Protein AF-A0A7V1PUG1-F1 (afdb_monomer_lite)

Foldseek 3Di:
DDPDPVSVLVVLQAAADQEDEEACDDVLHGDALVSLQSNQHHNVRHGHAYAHEDELQKDACSDPVHDPPDDDCVVPQFPAADPVDPRITGGPSPDVVSVQQDDDDCNHPQNVCVVSPHPYYDYPPPVSVVVVDD

Organism: Caldithrix abyssi (NCBI:txid187145)

pLDDT: mean 97.02, std 3.85, range [62.47, 98.75]

InterPro domains:
  IPR004352 Glycoside-hydrolase family GH114, TIM-barrel domain [PF03537] (12-130)
  IPR013785 Aldolase-type TIM barrel [G3DSA:3.20.20.70] (2-134)
  IPR016062 Hypothetical protein TM1410-related [PR01545] (14-27)
  IPR016062 Hypothetical protein TM1410-related [PR01545] (47-66)
  IPR016062 Hypothetical protein TM1410-related [PR01545] (70-87)
  IPR016062 Hypothetical protein TM1410-related [PR01545] (89-107)
  IPR017853 Glycoside hydrolase superfamily [SSF51445] (11-130)

Radius of gyration: 16.44 Å; chains: 1; bounding box: 40×33×49 Å

Structure (mmCIF, N/CA/C/O backbone):
data_AF-A0A7V1PUG1-F1
#
_entry.id   AF-A0A7V1PUG1-F1
#
loop_
_atom_site.group_PDB
_atom_site.id
_atom_site.type_symbol
_atom_site.label_atom_id
_atom_site.label_alt_id
_atom_site.label_comp_id
_atom_site.label_asym_id
_atom_site.label_entity_id
_atom_site.la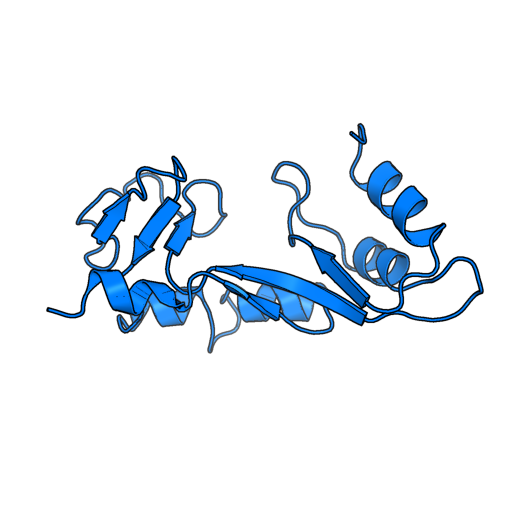bel_seq_id
_atom_site.pdbx_PDB_ins_code
_atom_site.Cartn_x
_atom_site.Cartn_y
_atom_site.Cartn_z
_atom_site.occupancy
_atom_site.B_iso_or_equiv
_atom_site.auth_seq_id
_atom_site.auth_comp_id
_atom_site.auth_asym_id
_atom_site.auth_atom_id
_atom_site.pdbx_PDB_model_num
ATOM 1 N N . GLU A 1 1 ? -3.757 17.867 9.157 1.00 81.19 1 GLU A N 1
ATOM 2 C CA . GLU A 1 1 ? -2.892 16.676 9.050 1.00 81.19 1 GLU A CA 1
ATOM 3 C C . GLU A 1 1 ? -2.533 16.230 10.461 1.00 81.19 1 GLU A C 1
ATOM 5 O O . GLU A 1 1 ? -2.401 17.103 11.311 1.00 81.19 1 GLU A O 1
ATOM 10 N N . TYR A 1 2 ? -2.455 14.927 10.732 1.00 93.38 2 TYR A N 1
ATOM 11 C CA . TYR A 1 2 ? -2.074 14.423 12.059 1.00 93.38 2 TYR A CA 1
ATOM 12 C C . TYR A 1 2 ? -0.546 14.446 12.219 1.00 93.38 2 TYR A C 1
ATOM 14 O O . TYR A 1 2 ? 0.192 14.381 11.229 1.00 93.38 2 TYR A O 1
ATOM 22 N N . SER A 1 3 ? -0.056 14.592 13.447 1.00 92.62 3 SER A N 1
ATOM 23 C CA . SER A 1 3 ? 1.382 14.608 13.721 1.00 92.62 3 SER A CA 1
ATOM 24 C C . SER A 1 3 ? 1.926 13.197 13.909 1.00 92.62 3 SER A C 1
ATOM 26 O O . SER A 1 3 ? 3.070 12.938 13.542 1.00 92.62 3 SER A O 1
ATOM 28 N N . THR A 1 4 ? 1.105 12.275 14.420 1.00 94.50 4 THR A N 1
ATOM 29 C CA . THR A 1 4 ? 1.493 10.876 14.624 1.00 94.50 4 THR A CA 1
ATOM 30 C C . THR A 1 4 ? 0.503 9.894 14.006 1.00 94.50 4 THR A C 1
ATOM 32 O O . THR A 1 4 ? -0.675 10.188 13.792 1.00 94.50 4 THR A O 1
ATOM 35 N N . LYS A 1 5 ? 0.989 8.671 13.781 1.00 94.94 5 LYS A N 1
ATOM 36 C CA . LYS A 1 5 ? 0.175 7.529 13.361 1.00 94.94 5 L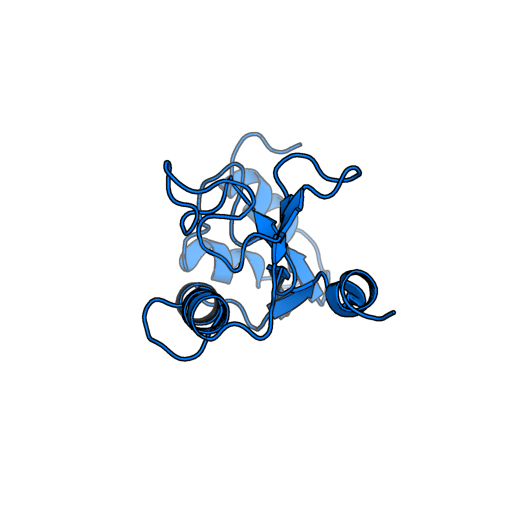YS A CA 1
ATOM 37 C C . LYS A 1 5 ? -0.962 7.237 14.347 1.00 94.94 5 LYS A C 1
ATOM 39 O O . LYS A 1 5 ? -2.074 6.958 13.915 1.00 94.94 5 LYS A O 1
ATOM 44 N N . GLN A 1 6 ? -0.709 7.343 15.657 1.00 97.31 6 GLN A N 1
ATOM 45 C CA . GLN A 1 6 ? -1.740 7.087 16.669 1.00 97.31 6 GLN A CA 1
ATOM 46 C C . GLN A 1 6 ? -2.809 8.184 16.697 1.00 97.31 6 GLN A C 1
ATOM 48 O O . GLN A 1 6 ? -3.986 7.865 16.783 1.00 97.31 6 GLN A O 1
ATOM 53 N N . GLU A 1 7 ? -2.441 9.456 16.531 1.00 97.56 7 GLU A N 1
ATOM 54 C CA . GLU A 1 7 ? -3.430 10.540 16.422 1.00 97.56 7 GLU A CA 1
ATOM 55 C C . GLU A 1 7 ? -4.381 10.335 15.236 1.00 97.56 7 GLU A C 1
ATOM 57 O O . GLU A 1 7 ? -5.581 10.586 15.351 1.00 97.56 7 GLU A O 1
ATOM 62 N N . PHE A 1 8 ? -3.861 9.847 14.103 1.00 97.56 8 PHE A N 1
ATOM 63 C CA . PHE A 1 8 ? -4.693 9.454 12.967 1.00 97.56 8 PHE A CA 1
ATOM 64 C C . PHE A 1 8 ? -5.645 8.303 13.338 1.00 97.56 8 PHE A C 1
ATOM 66 O O . PHE A 1 8 ? -6.843 8.398 13.068 1.00 97.56 8 PHE A O 1
ATOM 73 N N . VAL A 1 9 ? -5.140 7.246 13.990 1.00 98.19 9 VAL A N 1
ATOM 74 C CA . VAL A 1 9 ? -5.948 6.094 14.443 1.00 98.19 9 VAL A CA 1
ATOM 75 C C . VAL A 1 9 ? -7.072 6.539 15.375 1.00 98.19 9 VAL A C 1
ATOM 77 O O . VAL A 1 9 ? -8.234 6.205 15.133 1.00 98.19 9 VAL A O 1
ATOM 80 N N . ASP A 1 10 ? -6.753 7.336 16.393 1.00 98.25 10 ASP A N 1
ATOM 81 C CA . ASP A 1 10 ? -7.712 7.815 17.389 1.00 98.25 10 ASP A CA 1
ATOM 82 C C . ASP A 1 10 ? -8.814 8.659 16.735 1.00 98.25 10 ASP A C 1
ATOM 84 O O . ASP A 1 10 ? -10.006 8.477 17.008 1.00 98.25 10 ASP A O 1
ATOM 88 N N . ALA A 1 11 ? -8.432 9.547 15.813 1.00 98.06 11 ALA A N 1
ATOM 89 C CA . ALA A 1 11 ? -9.381 10.388 15.101 1.00 98.06 11 ALA A CA 1
ATOM 90 C C . ALA A 1 11 ? -10.298 9.581 14.173 1.00 98.06 11 ALA A C 1
ATOM 92 O O . ALA A 1 11 ? -11.500 9.844 14.118 1.00 98.06 11 ALA A O 1
ATOM 93 N N . VAL A 1 12 ? -9.768 8.574 13.474 1.00 97.81 12 VAL A N 1
ATOM 94 C CA . VAL A 1 12 ? -10.571 7.685 12.625 1.00 97.81 12 VAL A CA 1
ATOM 95 C C . VAL A 1 12 ? -11.521 6.834 13.467 1.00 97.81 12 VAL A C 1
ATOM 97 O O . VAL A 1 12 ? -12.708 6.731 13.137 1.00 97.81 12 VAL A O 1
ATOM 100 N N . LYS A 1 13 ? -11.048 6.275 14.584 1.00 97.69 13 LYS A N 1
ATOM 101 C CA . LYS A 1 13 ? -11.855 5.485 15.523 1.00 97.69 13 LYS A CA 1
ATOM 102 C C . LYS A 1 13 ? -13.035 6.281 16.088 1.00 97.69 13 LYS A C 1
ATOM 104 O O . LYS A 1 13 ? -14.112 5.719 16.284 1.00 97.69 13 LYS A O 1
ATOM 109 N N . ALA A 1 14 ? -12.876 7.595 16.257 1.00 98.25 14 ALA A N 1
ATOM 110 C CA . ALA A 1 14 ? -13.935 8.517 16.678 1.00 98.25 14 ALA A CA 1
ATOM 111 C C . ALA A 1 14 ? -15.028 8.777 15.612 1.00 98.25 14 ALA A C 1
ATOM 113 O O . ALA A 1 14 ? -15.988 9.503 15.872 1.00 98.25 14 ALA A O 1
ATOM 114 N N . THR A 1 15 ? -14.937 8.170 14.425 1.00 98.50 15 THR A N 1
ATOM 115 C CA . THR A 1 15 ? -15.957 8.263 13.364 1.00 98.50 15 THR A CA 1
ATOM 116 C C . THR A 1 15 ? -16.845 7.016 13.297 1.00 98.50 15 THR A C 1
ATOM 118 O O . THR A 1 15 ? -16.553 5.991 13.912 1.00 98.50 15 THR A O 1
ATOM 121 N N . ASN A 1 16 ? -17.917 7.073 12.497 1.00 98.50 16 ASN A N 1
ATOM 122 C CA . ASN A 1 16 ? -18.841 5.954 12.271 1.00 98.50 16 ASN A CA 1
ATOM 123 C C . ASN A 1 16 ? -18.910 5.490 10.802 1.00 98.50 16 ASN A C 1
ATOM 125 O O . ASN A 1 16 ? -19.902 4.869 10.425 1.00 98.50 16 ASN A O 1
ATOM 129 N N . TYR A 1 17 ? -17.884 5.755 9.984 1.00 98.06 17 TYR A N 1
ATOM 130 C CA . TYR A 1 17 ? -17.814 5.220 8.617 1.00 98.06 17 TYR A CA 1
ATOM 131 C C . TYR A 1 17 ? -17.865 3.688 8.625 1.00 98.06 17 TYR A C 1
ATOM 133 O O . TYR A 1 17 ? -17.175 3.052 9.421 1.00 98.06 17 TYR A O 1
ATOM 141 N N . ASP A 1 18 ? -18.665 3.103 7.737 1.00 97.56 18 ASP A N 1
ATOM 142 C CA . ASP A 1 18 ? -18.821 1.646 7.620 1.00 97.56 18 ASP A CA 1
ATOM 143 C C . ASP A 1 18 ? -17.663 0.976 6.872 1.00 97.56 18 ASP A C 1
ATOM 145 O O . ASP A 1 18 ? -17.425 -0.225 7.016 1.00 97.56 18 ASP A O 1
ATOM 149 N N . PHE A 1 19 ? -16.924 1.766 6.098 1.00 96.81 19 PHE A N 1
ATOM 150 C CA . PHE A 1 19 ? -15.863 1.313 5.218 1.00 96.81 19 PHE A CA 1
ATOM 151 C C . PHE A 1 19 ? -14.790 2.395 5.096 1.00 96.81 19 PHE A C 1
ATOM 153 O O . PHE A 1 19 ? -15.119 3.577 4.970 1.00 96.81 19 PHE A O 1
ATOM 160 N N . ILE A 1 20 ? -13.520 1.998 5.145 1.00 98.31 20 ILE A N 1
ATOM 161 C CA . ILE A 1 20 ? -12.371 2.888 4.960 1.00 98.31 20 ILE A CA 1
ATOM 162 C C . ILE A 1 20 ? -11.402 2.244 3.973 1.00 98.31 20 ILE A C 1
ATOM 164 O O . ILE A 1 20 ? -11.020 1.088 4.149 1.00 98.31 20 ILE A O 1
ATOM 168 N N . ILE A 1 21 ? -10.982 3.025 2.976 1.00 98.50 21 ILE A N 1
ATOM 169 C CA . ILE A 1 21 ? -9.804 2.733 2.156 1.00 98.50 21 ILE A CA 1
ATOM 170 C C . ILE A 1 21 ? -8.677 3.620 2.656 1.00 98.50 21 ILE A C 1
ATOM 172 O O . ILE A 1 21 ? -8.859 4.831 2.796 1.00 98.50 21 ILE A O 1
ATOM 176 N N . MET A 1 22 ? -7.528 3.025 2.938 1.00 97.94 22 MET A N 1
ATOM 177 C CA . MET A 1 22 ? -6.339 3.760 3.349 1.00 97.94 22 MET A CA 1
ATOM 178 C C . MET A 1 22 ? -5.074 3.002 2.975 1.00 97.94 22 MET A C 1
ATOM 180 O O . MET A 1 22 ? -5.120 1.829 2.619 1.00 97.94 22 MET A O 1
ATOM 184 N N . ASP A 1 23 ? -3.939 3.674 3.067 1.00 97.50 23 ASP A N 1
ATOM 185 C CA . ASP A 1 23 ? -2.639 3.060 2.842 1.00 97.50 23 ASP A CA 1
ATOM 186 C C . ASP A 1 23 ? -2.215 2.158 4.023 1.00 97.50 23 ASP A C 1
ATOM 188 O O . ASP A 1 23 ? -2.650 2.353 5.162 1.00 97.50 23 ASP A O 1
ATOM 192 N N . PHE A 1 24 ? -1.335 1.184 3.767 1.00 97.19 24 PHE A N 1
ATOM 193 C CA . PHE A 1 24 ? -0.664 0.405 4.817 1.00 97.19 24 PHE A CA 1
ATOM 194 C C . PHE A 1 24 ? 0.336 1.254 5.623 1.00 97.19 24 PHE A C 1
ATOM 196 O O . PHE A 1 24 ? 0.686 0.922 6.759 1.00 97.19 24 PHE A O 1
ATOM 203 N N . PHE A 1 25 ? 0.802 2.353 5.039 1.00 95.88 25 PHE A N 1
ATOM 204 C CA . PHE A 1 25 ? 1.830 3.214 5.587 1.00 95.88 25 PHE A CA 1
ATOM 205 C C . PHE A 1 25 ? 1.251 4.562 6.011 1.00 95.88 25 PHE A C 1
ATOM 207 O O . PHE A 1 25 ? 0.408 5.159 5.344 1.00 95.88 25 PHE A O 1
ATOM 214 N N . TYR A 1 26 ? 1.770 5.084 7.113 1.00 94.62 26 TYR A N 1
ATOM 215 C CA . TYR A 1 26 ? 1.596 6.460 7.536 1.00 94.62 26 TYR A CA 1
ATOM 216 C C . TYR A 1 26 ? 2.970 7.122 7.560 1.00 94.62 26 TYR A C 1
ATOM 218 O O . TYR A 1 26 ? 3.775 6.803 8.432 1.00 94.62 26 TYR A O 1
ATOM 226 N N . LYS A 1 27 ? 3.249 8.025 6.608 1.00 86.75 27 LYS A N 1
ATOM 227 C CA . LYS A 1 27 ? 4.558 8.701 6.477 1.00 86.75 27 LYS A CA 1
ATOM 228 C C . LYS A 1 27 ? 5.729 7.704 6.555 1.00 86.75 27 LYS A C 1
ATOM 230 O O . LYS A 1 27 ? 6.592 7.836 7.411 1.00 86.75 27 LYS A O 1
ATOM 235 N N . GLU A 1 28 ? 5.694 6.679 5.699 1.00 87.12 28 GLU A N 1
ATOM 236 C CA . GLU A 1 28 ? 6.680 5.580 5.598 1.00 87.12 28 GLU A CA 1
ATOM 237 C C . GLU A 1 28 ? 6.654 4.528 6.721 1.00 87.12 28 GLU A C 1
ATOM 239 O O . GLU A 1 28 ? 7.255 3.462 6.580 1.00 87.12 28 GLU A O 1
ATOM 244 N N . GLU A 1 29 ? 5.904 4.738 7.803 1.00 92.25 29 GLU A N 1
ATOM 245 C CA . GLU A 1 29 ? 5.761 3.728 8.851 1.00 92.25 29 GLU A CA 1
ATOM 246 C C . GLU A 1 29 ? 4.546 2.827 8.640 1.00 92.25 29 GLU A C 1
ATOM 248 O O . GLU A 1 29 ? 3.422 3.303 8.495 1.00 92.25 29 GLU A O 1
ATOM 253 N N . VAL A 1 30 ? 4.732 1.512 8.759 1.00 95.19 30 VAL A N 1
ATOM 254 C CA . VAL A 1 30 ? 3.612 0.559 8.747 1.00 95.19 30 VAL A CA 1
ATOM 255 C C . VAL A 1 30 ? 2.733 0.694 9.994 1.00 95.19 30 VAL A C 1
ATOM 257 O O . VAL A 1 30 ? 3.229 0.915 11.108 1.00 95.19 30 VAL A O 1
ATOM 260 N N . PHE A 1 31 ? 1.421 0.523 9.834 1.00 97.81 31 PHE A N 1
ATOM 261 C CA . PHE A 1 31 ? 0.518 0.314 10.969 1.00 97.81 31 PHE A CA 1
ATOM 262 C C . PHE A 1 31 ? 0.789 -1.034 11.643 1.00 97.81 31 PHE A C 1
ATOM 264 O O . PHE A 1 31 ? 1.051 -2.040 10.983 1.00 97.81 31 PHE A O 1
ATOM 271 N N . THR A 1 32 ? 0.716 -1.064 12.974 1.00 96.75 32 THR A N 1
ATOM 272 C CA . THR A 1 32 ? 0.781 -2.325 13.726 1.00 96.75 32 THR A CA 1
ATOM 273 C C . THR A 1 32 ? -0.565 -3.045 13.689 1.00 96.75 32 THR A C 1
ATOM 275 O O . THR A 1 32 ? -1.606 -2.413 13.515 1.00 96.75 32 THR A O 1
ATOM 278 N N . ALA A 1 33 ? -0.576 -4.355 13.949 1.00 97.19 33 ALA A N 1
ATOM 279 C CA . ALA A 1 33 ? -1.820 -5.125 14.031 1.00 97.19 33 ALA A CA 1
ATOM 280 C C . ALA A 1 33 ? -2.815 -4.558 15.070 1.00 97.19 33 ALA A C 1
ATOM 282 O O . ALA A 1 33 ? -4.018 -4.549 14.827 1.00 97.19 33 ALA A O 1
ATOM 283 N N . SER A 1 34 ? -2.327 -4.018 16.199 1.00 98.00 34 SER A N 1
ATOM 284 C CA . SER A 1 34 ? -3.190 -3.346 17.190 1.00 98.00 34 SER A CA 1
ATOM 285 C C . SER A 1 34 ? -3.860 -2.109 16.601 1.00 98.00 34 SER A C 1
ATOM 287 O O . SER A 1 34 ? -5.065 -1.933 16.740 1.00 98.00 34 SER A O 1
ATOM 289 N N . GLN A 1 35 ? -3.094 -1.280 15.889 1.00 98.38 35 GLN A N 1
ATOM 290 C CA . GLN A 1 35 ? -3.620 -0.065 15.269 1.00 98.38 35 GLN A CA 1
ATOM 291 C C . GLN A 1 35 ? -4.624 -0.379 14.162 1.00 98.38 35 GLN A C 1
ATOM 293 O O . GLN A 1 35 ? -5.650 0.288 14.065 1.00 98.38 35 GLN A O 1
ATOM 298 N N . ILE A 1 36 ? -4.371 -1.419 13.367 1.00 98.50 36 ILE A N 1
ATOM 299 C CA . ILE A 1 36 ? -5.328 -1.923 12.378 1.00 98.50 36 ILE A CA 1
ATOM 300 C C . ILE A 1 36 ? -6.634 -2.367 13.050 1.00 98.50 36 ILE A C 1
ATOM 302 O O . ILE A 1 36 ? -7.717 -1.995 12.598 1.00 98.50 36 ILE A O 1
ATOM 306 N N . GLU A 1 37 ? -6.567 -3.088 14.168 1.00 98.31 37 GLU A N 1
ATOM 307 C CA . GLU A 1 37 ? -7.770 -3.488 14.906 1.00 98.31 37 GLU A CA 1
ATOM 308 C C . GLU A 1 37 ? -8.497 -2.312 15.576 1.00 98.31 37 GLU A C 1
ATOM 310 O O . GLU A 1 37 ? -9.727 -2.317 15.663 1.00 98.31 37 GLU A O 1
ATOM 315 N N . GLU A 1 38 ? -7.779 -1.273 16.003 1.00 98.31 38 GLU A N 1
ATOM 316 C CA . GLU A 1 38 ? -8.374 -0.028 16.496 1.00 98.31 38 GLU A CA 1
ATOM 317 C C . GLU A 1 38 ? -9.082 0.757 15.386 1.00 98.31 38 GLU A C 1
ATOM 319 O O . GLU A 1 38 ? -10.205 1.219 15.596 1.00 98.31 38 GLU A O 1
ATOM 324 N N . LEU A 1 39 ? -8.482 0.848 14.195 1.00 98.38 39 LEU A N 1
ATOM 325 C CA . LEU A 1 39 ? -9.068 1.498 13.015 1.00 98.38 39 LEU A CA 1
ATOM 326 C C . LEU A 1 39 ? -10.385 0.840 12.583 1.00 98.38 39 LEU A C 1
ATOM 328 O O . LEU A 1 39 ? -11.291 1.508 12.077 1.00 98.38 39 LEU A O 1
ATOM 332 N N . LYS A 1 40 ? -10.533 -0.463 12.835 1.00 98.50 40 LYS A N 1
ATOM 333 C CA . LYS A 1 40 ? -11.774 -1.195 12.569 1.00 98.50 40 LYS A CA 1
ATOM 334 C C . LYS A 1 40 ? -12.891 -0.905 13.571 1.00 98.50 40 LYS A C 1
ATOM 336 O O . LYS A 1 40 ? -14.040 -1.251 13.300 1.00 98.50 40 LYS A O 1
ATOM 341 N N . GLN A 1 41 ? -12.608 -0.275 14.710 1.00 98.50 41 GLN A N 1
ATOM 342 C CA . GLN A 1 41 ? -13.625 0.080 15.703 1.00 98.50 41 GLN A CA 1
ATOM 343 C C . GLN A 1 41 ? -14.312 1.397 15.330 1.00 98.50 41 GLN A C 1
ATOM 345 O O . GLN A 1 41 ? -13.687 2.338 14.840 1.00 98.50 41 GLN A O 1
ATOM 350 N N . LYS A 1 42 ? -15.622 1.469 15.556 1.00 98.56 42 LYS A N 1
ATOM 351 C CA . LYS A 1 42 ? -16.447 2.666 15.365 1.00 98.56 42 LYS A CA 1
ATOM 352 C C . LYS A 1 42 ? -16.733 3.342 16.698 1.00 98.56 42 LYS A C 1
ATOM 354 O O . LYS A 1 42 ? -16.822 2.674 17.727 1.00 98.56 42 LYS A O 1
ATOM 359 N N . ALA A 1 43 ? -16.967 4.652 16.671 1.00 98.50 43 ALA A N 1
ATOM 360 C CA . ALA A 1 43 ? -17.331 5.411 17.868 1.00 98.50 43 ALA A CA 1
ATOM 361 C C . ALA A 1 43 ? -18.616 4.889 18.532 1.00 98.50 43 ALA A C 1
ATOM 363 O O . ALA A 1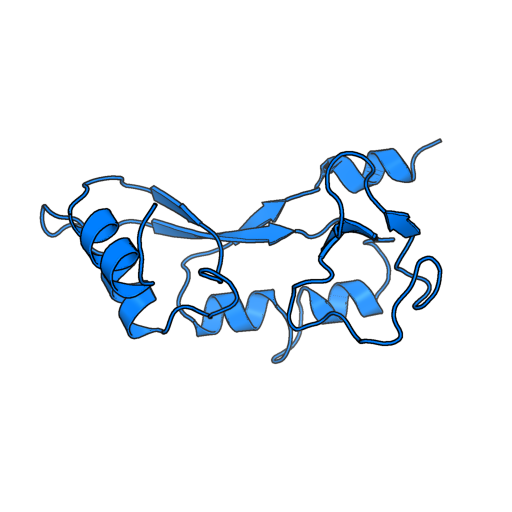 43 ? -18.755 4.939 19.749 1.00 98.50 43 ALA A O 1
ATOM 364 N N . ASN A 1 44 ? -19.544 4.348 17.741 1.00 98.06 44 ASN A N 1
ATOM 365 C CA . ASN A 1 44 ? -20.775 3.731 18.228 1.00 98.06 44 ASN A CA 1
ATOM 366 C C . ASN A 1 44 ? -20.610 2.276 18.722 1.00 98.06 44 ASN A C 1
ATOM 368 O O . ASN A 1 44 ? -21.613 1.605 18.954 1.00 98.06 44 ASN A O 1
ATOM 372 N N . GLY A 1 45 ? -19.378 1.770 18.840 1.00 97.25 45 GLY A N 1
ATOM 373 C CA . GLY A 1 45 ? -19.078 0.398 19.264 1.00 97.25 45 GLY A CA 1
ATOM 374 C C . GLY A 1 45 ? -19.220 -0.661 18.165 1.00 97.25 45 GLY A C 1
ATOM 375 O O . GLY A 1 45 ? -18.933 -1.830 18.408 1.00 97.25 45 GLY A O 1
ATOM 376 N N . GLY A 1 46 ? -19.642 -0.276 16.956 1.00 97.81 46 GLY A N 1
ATOM 377 C CA . GLY A 1 46 ? -19.661 -1.168 15.800 1.00 97.81 46 GLY A CA 1
ATOM 378 C C . GLY A 1 46 ? -18.264 -1.450 15.240 1.00 97.81 46 GLY A C 1
ATOM 379 O O . GLY A 1 46 ? -17.273 -0.825 15.622 1.00 97.81 46 GLY A O 1
ATOM 380 N N . ARG A 1 47 ? -18.200 -2.368 14.274 1.00 98.12 47 ARG A N 1
ATOM 381 C CA . ARG A 1 47 ? -16.998 -2.649 13.478 1.00 98.12 47 ARG A CA 1
ATOM 382 C C . ARG A 1 47 ? -17.199 -2.168 12.040 1.00 98.12 47 ARG A C 1
ATOM 384 O O . ARG A 1 47 ? -18.326 -2.183 11.548 1.00 98.12 47 ARG A O 1
ATOM 391 N N . ARG A 1 48 ? -16.122 -1.738 11.387 1.00 98.19 48 ARG A N 1
ATOM 392 C CA . ARG A 1 48 ? -16.082 -1.330 9.974 1.00 98.19 48 ARG A CA 1
ATOM 393 C C . ARG A 1 48 ? -15.116 -2.208 9.183 1.00 98.19 48 ARG A C 1
ATOM 395 O O . ARG A 1 48 ? -14.249 -2.845 9.780 1.00 98.19 48 ARG A O 1
ATOM 402 N N . LEU A 1 49 ? -15.254 -2.197 7.861 1.00 98.44 49 LEU A N 1
ATOM 403 C CA . LEU A 1 49 ? -14.269 -2.788 6.956 1.00 98.44 49 LEU A CA 1
ATOM 404 C C . LEU A 1 49 ? -13.088 -1.834 6.760 1.00 98.44 49 LEU A C 1
ATOM 406 O O . LEU A 1 49 ? -13.288 -0.638 6.525 1.00 98.44 49 LEU A O 1
ATOM 410 N N . LEU A 1 50 ? -11.876 -2.380 6.823 1.00 98.62 50 LEU A N 1
ATOM 411 C CA . LEU A 1 50 ? -10.640 -1.659 6.550 1.00 98.62 50 LEU A CA 1
ATOM 412 C C . LEU A 1 50 ? -9.919 -2.279 5.353 1.00 98.62 50 LEU A C 1
ATOM 414 O O . LEU A 1 50 ? -9.431 -3.408 5.427 1.00 98.62 50 LEU A O 1
ATOM 418 N N . ILE A 1 51 ? -9.849 -1.531 4.256 1.00 98.75 51 ILE A N 1
ATOM 419 C CA . ILE A 1 51 ? -9.278 -1.969 2.983 1.00 98.75 51 ILE A CA 1
ATOM 420 C C . ILE A 1 51 ? -7.994 -1.199 2.698 1.00 98.75 51 ILE A C 1
ATOM 422 O O . ILE A 1 51 ? -7.958 0.028 2.786 1.00 98.75 51 ILE A O 1
ATOM 426 N N . CYS A 1 52 ? -6.939 -1.928 2.347 1.00 98.75 52 CYS A N 1
ATOM 427 C CA . CYS A 1 52 ? -5.647 -1.339 2.034 1.00 98.75 52 CYS A CA 1
ATOM 428 C C . CYS A 1 52 ? -5.569 -0.931 0.561 1.00 98.75 52 CYS A C 1
ATOM 430 O O . CYS A 1 52 ? -5.860 -1.736 -0.318 1.00 98.75 52 CYS A O 1
ATOM 432 N N . TYR A 1 53 ? -5.111 0.279 0.273 1.00 98.50 53 TYR A N 1
ATOM 433 C CA . TYR A 1 53 ? -4.653 0.654 -1.062 1.00 98.50 53 TYR A CA 1
ATOM 434 C C . TYR A 1 53 ? -3.486 -0.243 -1.509 1.00 98.50 53 TYR A C 1
ATOM 436 O O . TYR A 1 53 ? -2.570 -0.498 -0.724 1.00 98.50 53 TYR A O 1
ATOM 444 N N . MET A 1 54 ? -3.508 -0.722 -2.753 1.00 98.50 54 MET A N 1
ATOM 445 C CA . MET A 1 54 ? -2.409 -1.481 -3.349 1.00 98.50 54 MET A CA 1
ATOM 446 C C . MET A 1 54 ? -2.352 -1.228 -4.859 1.00 98.50 54 MET A C 1
ATOM 448 O O . MET A 1 54 ? -3.200 -1.726 -5.603 1.00 98.50 54 MET A O 1
ATOM 452 N N . SER A 1 55 ? -1.334 -0.495 -5.315 1.00 98.25 55 SER A N 1
ATOM 453 C CA . SER A 1 55 ? -1.054 -0.358 -6.746 1.00 98.25 55 SER A CA 1
ATOM 454 C C . SER A 1 55 ? -0.582 -1.693 -7.325 1.00 98.25 55 SER A C 1
ATOM 456 O O . SER A 1 55 ? 0.304 -2.349 -6.770 1.00 98.25 55 SER A O 1
ATOM 458 N N . ILE A 1 56 ? -1.203 -2.123 -8.427 1.00 98.44 56 ILE A N 1
ATOM 459 C CA . ILE A 1 56 ? -0.822 -3.355 -9.139 1.00 98.44 56 ILE A CA 1
ATOM 460 C C . ILE A 1 56 ? -0.248 -3.094 -10.533 1.00 98.44 56 ILE A C 1
ATOM 462 O O . ILE A 1 56 ? 0.352 -4.001 -11.120 1.00 98.44 56 ILE A O 1
ATOM 466 N N . GLY A 1 57 ? -0.446 -1.883 -11.055 1.00 98.31 57 GLY A N 1
ATOM 467 C CA . GLY A 1 57 ? 0.031 -1.434 -12.361 1.00 98.31 57 GLY A CA 1
ATOM 468 C C . GLY A 1 57 ? 1.236 -0.492 -12.305 1.00 98.31 57 GLY A C 1
ATOM 469 O O . GLY A 1 57 ? 1.836 -0.231 -13.349 1.00 98.31 57 GLY A O 1
ATOM 470 N N . GLU A 1 58 ? 1.633 -0.040 -11.112 1.00 98.56 58 GLU A N 1
ATOM 471 C CA . GLU A 1 58 ? 2.815 0.795 -10.894 1.00 98.56 58 GLU A CA 1
ATOM 472 C C . GLU A 1 58 ? 3.676 0.297 -9.730 1.00 98.56 58 GLU A C 1
ATOM 474 O O . GLU A 1 58 ? 3.184 -0.264 -8.751 1.00 98.56 58 GLU A O 1
ATOM 479 N N . ALA A 1 59 ? 4.981 0.531 -9.844 1.00 98.56 59 ALA A N 1
ATOM 480 C CA . ALA A 1 59 ? 5.939 0.435 -8.760 1.00 98.56 59 ALA A CA 1
ATOM 481 C C . ALA A 1 59 ? 6.194 1.830 -8.186 1.00 98.56 59 ALA A C 1
ATOM 483 O O . ALA A 1 59 ? 6.474 2.774 -8.917 1.00 98.56 59 ALA A O 1
ATOM 484 N N . GLU A 1 60 ? 6.155 1.929 -6.868 1.00 98.00 60 GLU A N 1
ATOM 485 C CA . GLU A 1 60 ? 6.334 3.162 -6.109 1.00 98.00 60 GLU A CA 1
ATOM 486 C C . GLU A 1 60 ? 7.725 3.159 -5.466 1.00 98.00 60 GLU A C 1
ATOM 488 O O . GLU A 1 60 ? 8.041 2.277 -4.659 1.00 98.00 60 GLU A O 1
ATOM 493 N N . ASN A 1 61 ? 8.576 4.132 -5.796 1.00 97.75 61 ASN A N 1
ATOM 494 C CA . ASN A 1 61 ? 9.979 4.117 -5.359 1.00 97.75 61 ASN A CA 1
ATOM 495 C C . ASN A 1 61 ? 10.194 4.339 -3.854 1.00 97.75 61 ASN A C 1
ATOM 497 O O . ASN A 1 61 ? 11.281 4.092 -3.334 1.00 97.75 61 ASN A O 1
ATOM 501 N N . TYR A 1 62 ? 9.150 4.767 -3.151 1.00 95.69 62 TYR A N 1
ATOM 502 C CA . TYR A 1 62 ? 9.111 4.935 -1.702 1.00 95.69 62 TYR A CA 1
ATOM 503 C C . TYR A 1 62 ? 8.582 3.692 -0.966 1.00 95.69 62 TYR A C 1
ATOM 505 O O . TYR A 1 62 ? 8.445 3.705 0.258 1.00 95.69 62 TYR A O 1
ATOM 513 N N . ARG A 1 63 ? 8.261 2.597 -1.671 1.00 96.44 63 ARG A N 1
ATOM 514 C CA . ARG A 1 63 ? 7.841 1.335 -1.040 1.00 96.44 63 ARG A CA 1
ATOM 515 C C . ARG A 1 63 ? 9.034 0.456 -0.703 1.00 96.44 63 ARG A C 1
ATOM 517 O O . ARG A 1 63 ? 10.045 0.433 -1.393 1.00 96.44 63 ARG A O 1
ATOM 524 N N . TYR A 1 64 ? 8.846 -0.388 0.310 1.00 95.19 64 TYR A N 1
ATOM 525 C CA . TYR A 1 64 ? 9.860 -1.322 0.808 1.00 95.19 64 TYR A CA 1
ATOM 526 C C . TYR A 1 64 ? 10.424 -2.291 -0.249 1.00 95.19 64 TYR A C 1
ATOM 528 O O . TYR A 1 64 ? 11.495 -2.856 -0.043 1.00 95.19 64 TYR A O 1
ATOM 536 N N . TYR A 1 65 ? 9.673 -2.575 -1.322 1.00 96.44 65 TYR A N 1
ATOM 537 C CA . TYR A 1 65 ? 10.097 -3.517 -2.358 1.00 96.44 65 TYR A CA 1
ATOM 538 C C . TYR A 1 65 ? 11.040 -2.880 -3.382 1.00 96.44 65 TYR A C 1
ATOM 540 O O . TYR A 1 65 ? 11.741 -3.616 -4.081 1.00 96.44 65 TYR A O 1
ATOM 548 N N . TRP A 1 66 ? 11.056 -1.546 -3.489 1.00 97.94 66 TRP A N 1
ATOM 549 C CA . TRP A 1 66 ? 11.920 -0.836 -4.421 1.00 97.94 66 TRP A CA 1
ATOM 550 C C . TRP A 1 66 ? 13.381 -1.043 -4.024 1.00 97.94 66 TRP A C 1
ATOM 552 O O . TRP A 1 66 ? 13.731 -0.913 -2.850 1.00 97.94 66 TRP A O 1
ATOM 562 N N . GLN A 1 67 ? 14.237 -1.393 -4.985 1.00 98.06 67 GLN A N 1
ATOM 563 C CA . GLN A 1 67 ? 15.665 -1.568 -4.718 1.00 98.06 67 GLN A CA 1
ATOM 564 C C . GLN A 1 67 ? 16.450 -0.329 -5.163 1.00 98.06 67 GLN A C 1
ATOM 566 O O . GLN A 1 67 ? 16.080 0.299 -6.155 1.00 98.06 67 GLN A O 1
ATOM 571 N N . PRO A 1 68 ? 17.551 0.029 -4.475 1.00 97.00 68 PRO A N 1
ATOM 572 C CA . PRO A 1 68 ? 18.330 1.226 -4.804 1.00 97.00 68 PRO A CA 1
ATOM 573 C C . PRO A 1 68 ? 18.898 1.266 -6.230 1.00 97.00 68 PRO A C 1
ATOM 575 O O . PRO A 1 68 ? 19.209 2.345 -6.722 1.00 97.00 68 PRO A O 1
ATOM 578 N N . ASP A 1 69 ? 19.070 0.109 -6.872 1.00 97.44 69 ASP A N 1
ATOM 579 C CA . ASP A 1 69 ? 19.594 -0.045 -8.232 1.00 97.44 69 ASP A CA 1
ATOM 580 C C . ASP A 1 69 ? 18.497 -0.125 -9.309 1.00 97.44 69 ASP A C 1
ATOM 582 O O . ASP A 1 69 ? 18.807 -0.329 -10.487 1.00 97.44 69 ASP A O 1
ATOM 586 N N . TRP A 1 70 ? 17.222 0.015 -8.927 1.00 98.19 70 TRP A N 1
ATOM 587 C CA . TRP A 1 70 ? 16.122 0.051 -9.883 1.00 98.19 70 TRP A CA 1
ATOM 588 C C . TRP A 1 70 ? 16.038 1.404 -10.589 1.00 98.19 70 TRP A C 1
ATOM 590 O O . TRP A 1 70 ? 16.060 2.466 -9.970 1.00 98.19 70 TRP A O 1
ATOM 600 N N . GLU A 1 71 ? 15.868 1.343 -11.900 1.00 97.88 71 GLU A N 1
ATOM 601 C CA . GLU A 1 71 ? 15.671 2.462 -12.808 1.00 97.88 71 GLU A CA 1
ATOM 602 C C . GLU A 1 71 ? 14.770 2.034 -13.976 1.00 97.88 71 GLU A C 1
ATOM 604 O O . GLU A 1 71 ? 14.439 0.858 -14.155 1.00 97.88 71 GLU A O 1
ATOM 609 N N . VAL A 1 72 ? 14.346 2.986 -14.805 1.00 98.19 72 VAL A N 1
ATOM 610 C CA . VAL A 1 72 ? 13.552 2.668 -15.997 1.00 98.19 72 VAL A CA 1
ATOM 611 C C . VAL A 1 72 ? 14.313 1.686 -16.896 1.00 98.19 72 VAL A C 1
ATOM 613 O O . VAL A 1 72 ? 15.418 1.964 -17.352 1.00 98.19 72 VAL A O 1
ATOM 616 N N . GLY A 1 73 ? 13.705 0.526 -17.163 1.00 97.69 73 GLY A N 1
ATOM 617 C CA . GLY A 1 73 ? 14.311 -0.566 -17.925 1.00 97.69 73 GLY A CA 1
ATOM 618 C C . GLY A 1 73 ? 15.101 -1.587 -17.095 1.00 97.69 73 GLY A C 1
ATOM 619 O O . GLY A 1 73 ? 15.377 -2.671 -17.618 1.00 97.69 73 GLY A O 1
ATOM 620 N N . ASN A 1 74 ? 15.400 -1.311 -15.821 1.00 97.56 74 ASN A N 1
ATOM 621 C CA . ASN A 1 74 ? 16.078 -2.234 -14.912 1.00 97.56 74 ASN A CA 1
ATOM 622 C C . ASN A 1 74 ? 15.435 -2.240 -13.510 1.00 97.56 74 ASN A C 1
ATOM 624 O O . ASN A 1 74 ? 15.601 -1.284 -12.769 1.00 97.56 74 ASN A O 1
ATOM 628 N N . PRO A 1 75 ? 14.771 -3.320 -13.077 1.00 97.81 75 PRO A N 1
ATOM 629 C CA . PRO A 1 75 ? 14.521 -4.554 -13.800 1.00 97.81 75 PRO A CA 1
ATOM 630 C C . PRO A 1 75 ? 13.597 -4.316 -14.990 1.00 97.81 75 PRO A C 1
ATOM 632 O O . PRO A 1 75 ? 12.839 -3.353 -15.041 1.00 97.81 75 PRO A O 1
ATOM 635 N N . SER A 1 76 ? 13.616 -5.249 -15.942 1.00 97.69 76 SER A N 1
ATOM 636 C CA . SER A 1 76 ? 12.872 -5.111 -17.201 1.00 97.69 76 SER A CA 1
ATOM 637 C C . SER A 1 76 ? 11.365 -4.882 -17.045 1.00 97.69 76 SER A C 1
ATOM 639 O O . SER A 1 76 ? 10.719 -4.545 -18.027 1.00 97.69 76 SER A O 1
ATOM 641 N N . TYR A 1 77 ? 10.752 -5.082 -15.878 1.00 98.12 77 TYR A N 1
ATOM 642 C CA . TYR A 1 77 ? 9.344 -4.736 -15.695 1.00 98.12 77 TYR A CA 1
ATOM 643 C C . TYR A 1 77 ? 9.105 -3.263 -15.360 1.00 98.12 77 TYR A C 1
ATOM 645 O O . TYR A 1 77 ? 7.977 -2.841 -15.562 1.00 98.12 77 TYR A O 1
ATOM 653 N N . ILE A 1 78 ? 10.101 -2.479 -14.936 1.00 98.62 78 ILE A N 1
ATOM 654 C CA . ILE A 1 78 ? 9.966 -1.025 -14.753 1.00 98.62 78 ILE A CA 1
ATOM 655 C C . ILE A 1 78 ? 9.945 -0.368 -16.139 1.00 98.62 78 ILE A C 1
ATOM 657 O O . ILE A 1 78 ? 10.946 -0.400 -16.857 1.00 98.62 78 ILE A O 1
ATOM 661 N N . TYR A 1 79 ? 8.795 0.169 -16.555 1.00 98.12 79 TYR A N 1
ATOM 662 C CA . TYR A 1 79 ? 8.576 0.620 -17.932 1.00 98.12 79 TYR A CA 1
ATOM 663 C C . TYR A 1 79 ? 8.858 2.108 -18.145 1.00 98.12 79 TYR A C 1
ATOM 665 O O . TYR A 1 79 ? 9.668 2.437 -19.009 1.00 98.12 79 TYR A O 1
ATOM 673 N N . LYS A 1 80 ? 8.189 2.995 -17.406 1.00 97.81 80 LYS A N 1
ATOM 674 C CA . LYS A 1 80 ? 8.396 4.451 -17.449 1.00 97.81 80 LYS A CA 1
ATOM 675 C C . LYS A 1 80 ? 7.795 5.092 -16.202 1.00 97.81 80 LYS A C 1
ATOM 677 O O . LYS A 1 80 ? 6.868 4.526 -15.634 1.00 97.81 80 LYS A O 1
ATOM 682 N N . GLU A 1 81 ? 8.300 6.253 -15.813 1.00 98.38 81 GLU A N 1
ATOM 683 C CA . GLU A 1 81 ? 7.688 7.064 -14.755 1.00 98.38 81 GLU A CA 1
ATOM 684 C C . GLU A 1 81 ? 6.346 7.644 -15.230 1.00 98.38 81 GLU A C 1
ATOM 686 O O . GLU A 1 81 ? 6.220 8.024 -16.402 1.00 98.38 81 GLU A O 1
ATOM 691 N N . ASP A 1 82 ? 5.350 7.701 -14.345 1.00 97.94 82 ASP A N 1
ATOM 692 C CA . ASP A 1 82 ? 4.120 8.446 -14.598 1.00 97.94 82 ASP A CA 1
ATOM 693 C C . ASP A 1 82 ? 4.403 9.952 -14.454 1.00 97.94 82 ASP A C 1
ATOM 695 O O . ASP A 1 82 ? 4.746 10.420 -13.364 1.00 97.94 82 ASP A O 1
ATOM 699 N N . PRO A 1 83 ? 4.246 10.753 -15.525 1.00 96.62 83 PRO A N 1
ATOM 700 C CA . PRO A 1 83 ? 4.491 12.192 -15.465 1.00 96.62 83 PRO A CA 1
ATOM 701 C C . PRO A 1 83 ? 3.557 12.948 -14.505 1.00 96.62 83 PRO A C 1
ATOM 703 O O . PRO A 1 83 ? 3.876 14.072 -14.116 1.00 96.62 83 PRO A O 1
ATOM 706 N N . ASN A 1 84 ? 2.410 12.372 -14.140 1.00 96.94 84 ASN A N 1
ATOM 707 C CA . ASN A 1 84 ? 1.456 12.960 -13.202 1.00 96.94 84 ASN A CA 1
ATOM 708 C C . ASN A 1 84 ? 1.769 12.602 -11.745 1.00 96.94 84 ASN A C 1
ATOM 710 O O . ASN A 1 84 ? 1.343 13.324 -10.842 1.00 96.94 84 ASN A O 1
ATOM 714 N N . TRP A 1 85 ? 2.528 11.526 -11.516 1.00 97.31 85 TRP A N 1
ATOM 715 C CA . TRP A 1 85 ? 2.805 10.983 -10.189 1.00 97.31 85 TRP A CA 1
ATOM 716 C C . TRP A 1 85 ? 4.300 10.681 -10.012 1.00 97.31 85 TRP A C 1
ATOM 718 O O . TRP A 1 85 ? 4.704 9.519 -10.041 1.00 97.31 85 TRP A O 1
ATOM 728 N N . PRO A 1 86 ? 5.142 11.709 -9.782 1.00 97.81 86 PRO A N 1
ATOM 729 C CA . PRO A 1 86 ? 6.580 11.523 -9.599 1.00 97.81 86 PRO A CA 1
ATOM 730 C C . PRO A 1 86 ? 6.909 10.450 -8.554 1.00 97.81 86 PRO A C 1
ATOM 732 O O . PRO A 1 86 ? 6.341 10.438 -7.460 1.00 97.81 86 PRO A O 1
ATOM 735 N N . GLY A 1 87 ? 7.833 9.554 -8.896 1.00 97.88 87 GLY A N 1
ATOM 736 C CA . GLY A 1 87 ? 8.184 8.385 -8.087 1.00 97.88 87 GLY A CA 1
ATOM 737 C C . GLY A 1 87 ? 7.310 7.142 -8.302 1.00 97.88 87 GLY A C 1
ATOM 738 O O . GLY A 1 87 ? 7.627 6.096 -7.731 1.00 97.88 87 GLY A O 1
ATOM 739 N N . ASN A 1 88 ? 6.271 7.221 -9.138 1.00 98.56 88 ASN A N 1
ATOM 740 C CA . ASN A 1 88 ? 5.484 6.075 -9.590 1.00 98.56 88 ASN A CA 1
ATOM 741 C C . ASN A 1 88 ? 5.908 5.672 -10.997 1.00 98.56 88 ASN A C 1
ATOM 743 O O . ASN A 1 88 ? 6.088 6.510 -11.878 1.00 98.56 88 ASN A O 1
ATOM 747 N N . PHE A 1 89 ? 6.076 4.374 -11.215 1.00 98.69 89 PHE A N 1
ATOM 748 C CA . PHE A 1 89 ? 6.565 3.833 -12.471 1.00 98.69 89 PHE A CA 1
ATOM 749 C C . PHE A 1 89 ? 5.613 2.766 -12.970 1.00 98.69 89 PHE A C 1
ATOM 751 O O . PHE A 1 89 ? 5.497 1.719 -12.334 1.00 98.69 89 PHE A O 1
ATOM 758 N N . TYR A 1 90 ? 5.010 2.972 -14.140 1.00 98.62 90 TYR A N 1
ATOM 759 C CA . TYR A 1 90 ? 4.260 1.923 -14.819 1.00 98.62 90 TYR A CA 1
ATOM 760 C C . TYR A 1 90 ? 5.117 0.673 -14.927 1.00 98.62 90 TYR A C 1
ATOM 762 O O . TYR A 1 90 ? 6.299 0.731 -15.294 1.00 98.62 90 TYR A O 1
ATOM 770 N N . VAL A 1 91 ? 4.510 -0.470 -14.632 1.00 98.50 91 VAL A N 1
ATOM 771 C CA . VAL A 1 91 ? 5.178 -1.759 -14.744 1.00 98.50 91 VAL A CA 1
ATOM 772 C C . VAL A 1 91 ? 4.521 -2.630 -15.790 1.00 98.50 91 VAL A C 1
ATOM 774 O O . VAL A 1 91 ? 3.313 -2.593 -16.013 1.00 98.50 91 VAL A O 1
ATOM 777 N N . ARG A 1 92 ? 5.325 -3.489 -16.415 1.00 98.31 92 ARG A N 1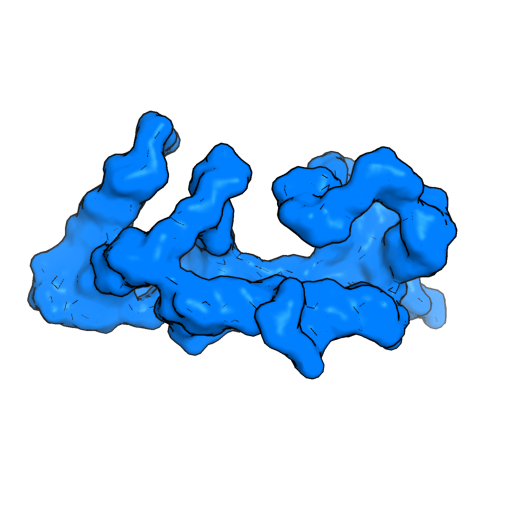
ATOM 778 C CA . ARG A 1 92 ? 4.829 -4.610 -17.221 1.00 98.31 92 ARG A CA 1
ATOM 779 C C . ARG A 1 92 ? 4.162 -5.609 -16.276 1.00 98.31 92 ARG A C 1
ATOM 781 O O . ARG A 1 92 ? 4.775 -6.608 -15.906 1.00 98.31 92 ARG A O 1
ATOM 788 N N . TYR A 1 93 ? 2.929 -5.328 -15.860 1.00 98.00 93 TYR A N 1
ATOM 789 C CA . TYR A 1 93 ? 2.215 -6.004 -14.767 1.00 98.00 93 TYR A CA 1
ATOM 790 C C . TYR A 1 93 ? 2.020 -7.514 -14.980 1.00 98.00 93 TYR A C 1
ATOM 792 O O . TYR A 1 93 ? 1.796 -8.277 -14.038 1.00 98.00 93 TYR A O 1
ATOM 800 N N . TRP A 1 94 ? 2.142 -7.993 -16.219 1.00 97.81 94 TRP A N 1
ATOM 801 C CA . TRP A 1 94 ? 2.139 -9.421 -16.533 1.00 97.81 94 TRP A CA 1
ATOM 802 C C . TRP A 1 94 ? 3.447 -10.141 -16.171 1.00 97.81 94 TRP A C 1
ATOM 804 O O . TRP A 1 94 ? 3.446 -11.374 -16.127 1.00 97.81 94 TRP A O 1
ATOM 814 N N . ASN A 1 95 ? 4.540 -9.414 -15.910 1.00 98.50 95 ASN A N 1
ATOM 815 C CA . ASN A 1 95 ? 5.847 -9.981 -15.597 1.00 98.50 95 ASN A CA 1
ATOM 816 C C . ASN A 1 95 ? 5.783 -10.828 -14.306 1.00 98.50 95 ASN A C 1
ATOM 818 O O . ASN A 1 95 ? 5.362 -10.321 -13.264 1.00 98.50 95 ASN A O 1
ATOM 822 N N . PRO A 1 96 ? 6.229 -12.098 -14.333 1.00 98.31 96 PRO A N 1
ATOM 823 C CA . PRO A 1 96 ? 6.205 -12.968 -13.159 1.00 98.31 96 PRO A CA 1
ATOM 824 C C . PRO A 1 96 ? 6.926 -12.406 -11.927 1.00 98.31 96 PRO A C 1
ATOM 826 O O . PRO A 1 96 ? 6.441 -12.598 -10.819 1.00 98.31 96 PRO A O 1
ATOM 829 N N . LYS A 1 97 ? 8.034 -11.672 -12.097 1.00 98.25 97 LYS A N 1
ATOM 830 C CA . LYS A 1 97 ? 8.780 -11.080 -10.974 1.00 98.25 97 LYS A CA 1
ATOM 831 C C . LYS A 1 97 ? 8.045 -9.924 -10.314 1.00 98.25 97 LYS A C 1
ATOM 833 O O . LYS A 1 97 ? 8.066 -9.822 -9.094 1.00 98.25 97 LYS A O 1
ATOM 838 N N . TRP A 1 98 ? 7.318 -9.127 -11.093 1.00 98.50 98 TRP A N 1
ATOM 839 C CA . TRP A 1 98 ? 6.388 -8.154 -10.527 1.00 98.50 98 TRP A CA 1
ATOM 840 C C . TRP A 1 98 ? 5.253 -8.843 -9.760 1.00 98.50 98 TRP A C 1
ATOM 842 O O . TRP A 1 98 ? 4.966 -8.497 -8.618 1.00 98.50 98 TRP A O 1
ATOM 852 N N . LYS A 1 99 ? 4.655 -9.889 -10.341 1.00 98.50 99 LYS A N 1
ATOM 853 C CA . LYS A 1 99 ? 3.599 -10.661 -9.669 1.00 98.50 99 LYS A CA 1
ATOM 854 C C . LYS A 1 99 ? 4.072 -11.280 -8.353 1.00 98.50 99 LYS A C 1
ATOM 856 O O . LYS A 1 99 ? 3.315 -11.235 -7.395 1.00 98.50 99 LYS A O 1
ATOM 861 N N . GLU A 1 100 ? 5.305 -11.790 -8.286 1.00 98.50 100 GLU A N 1
ATOM 862 C CA . GLU A 1 100 ? 5.917 -12.298 -7.046 1.00 98.50 100 GLU A CA 1
ATOM 863 C C . GLU A 1 100 ? 6.032 -11.211 -5.957 1.00 98.50 100 GLU A C 1
ATOM 865 O O . GLU A 1 100 ? 5.876 -11.516 -4.774 1.00 98.50 100 GLU A O 1
ATOM 870 N N . ILE A 1 101 ? 6.267 -9.947 -6.327 1.00 98.56 101 ILE A N 1
ATOM 871 C CA . ILE A 1 101 ? 6.258 -8.825 -5.374 1.00 98.56 101 ILE A CA 1
ATOM 872 C C . ILE A 1 101 ? 4.838 -8.576 -4.865 1.00 98.56 101 ILE A C 1
ATOM 874 O O . ILE A 1 101 ? 4.645 -8.403 -3.663 1.00 98.56 101 ILE A O 1
ATOM 878 N N . ILE A 1 102 ? 3.842 -8.584 -5.752 1.00 98.56 102 ILE A N 1
ATOM 879 C CA . ILE A 1 102 ? 2.464 -8.223 -5.402 1.00 98.56 102 ILE A CA 1
ATOM 880 C C . ILE A 1 102 ? 1.731 -9.343 -4.652 1.00 98.56 102 ILE A C 1
ATOM 882 O O . ILE A 1 102 ? 1.076 -9.064 -3.649 1.00 98.56 102 ILE A O 1
ATOM 886 N N . TYR A 1 103 ? 1.825 -10.605 -5.088 1.00 98.50 103 TYR A N 1
ATOM 887 C CA . TYR A 1 103 ? 1.042 -11.708 -4.515 1.00 98.50 103 TYR A CA 1
ATOM 888 C C . TYR A 1 103 ? 1.683 -13.103 -4.662 1.00 98.50 103 TYR A C 1
ATOM 890 O O . TYR A 1 103 ? 2.727 -13.304 -5.280 1.00 98.50 103 TYR A O 1
ATOM 898 N N . GLY A 1 104 ? 1.011 -14.110 -4.090 1.00 96.81 104 GLY A N 1
ATOM 899 C CA . GLY A 1 104 ? 1.259 -15.529 -4.374 1.00 96.81 104 GLY A CA 1
ATOM 900 C C . GLY A 1 104 ? 2.360 -16.190 -3.544 1.00 96.81 104 GLY A C 1
ATOM 901 O O . GLY A 1 104 ? 2.690 -17.345 -3.799 1.00 96.81 104 GLY A O 1
ATOM 902 N N . ASN A 1 105 ? 2.931 -15.490 -2.561 1.00 97.94 105 ASN A N 1
ATOM 903 C CA . ASN A 1 105 ? 3.930 -16.043 -1.643 1.00 97.94 105 ASN A CA 1
ATOM 904 C C . ASN A 1 105 ? 3.956 -15.306 -0.290 1.00 97.94 105 ASN A C 1
ATOM 906 O O . ASN A 1 105 ? 3.401 -14.213 -0.162 1.00 97.94 105 ASN A O 1
ATOM 910 N N . GLU A 1 106 ? 4.650 -15.883 0.697 1.00 97.62 106 GLU A N 1
ATOM 911 C CA . GLU A 1 106 ? 4.708 -15.376 2.081 1.00 97.62 106 GLU A CA 1
ATOM 912 C C . GLU A 1 106 ? 5.358 -13.989 2.228 1.00 97.62 106 GLU A C 1
ATOM 914 O O . GLU A 1 106 ? 5.123 -13.287 3.207 1.00 97.62 106 GLU A O 1
ATOM 919 N N . ASN A 1 107 ? 6.160 -13.569 1.247 1.00 96.75 107 ASN A N 1
ATOM 920 C CA . ASN A 1 107 ? 6.872 -12.292 1.271 1.00 96.75 107 ASN A CA 1
ATOM 921 C C . ASN A 1 107 ? 6.194 -11.204 0.423 1.00 96.75 107 ASN A C 1
ATOM 923 O O . ASN A 1 107 ? 6.662 -10.062 0.419 1.00 96.75 107 ASN A O 1
ATOM 927 N N . SER A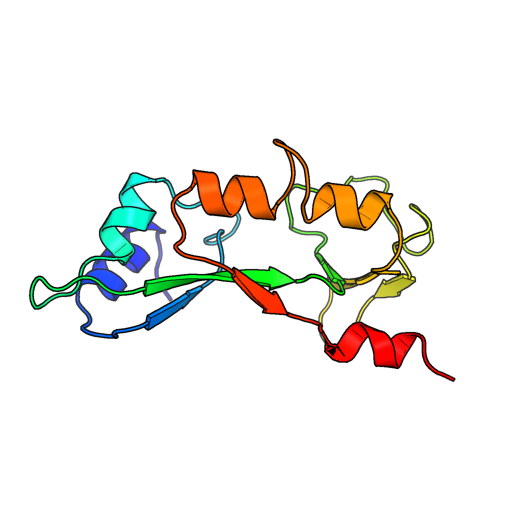 1 108 ? 5.115 -11.547 -0.285 1.00 98.31 108 SER A N 1
ATOM 928 C CA . SER A 1 108 ? 4.406 -10.640 -1.187 1.00 98.31 108 SER A CA 1
ATOM 929 C C . SER A 1 108 ? 3.683 -9.510 -0.450 1.00 98.31 108 SER A C 1
ATOM 931 O O . SER A 1 108 ? 3.332 -9.633 0.726 1.00 98.31 108 SER A O 1
ATOM 933 N N . TYR A 1 109 ? 3.435 -8.402 -1.149 1.00 98.38 109 TYR A N 1
ATOM 934 C CA . TYR A 1 109 ? 2.784 -7.225 -0.583 1.00 98.38 109 TYR A CA 1
ATOM 935 C C . TYR A 1 109 ? 1.373 -7.554 -0.084 1.00 98.38 109 TYR A C 1
ATOM 937 O O . TYR A 1 109 ? 1.052 -7.274 1.073 1.00 98.38 109 TYR A O 1
ATOM 945 N N . LEU A 1 110 ? 0.577 -8.271 -0.882 1.00 98.62 110 LEU A N 1
ATOM 946 C CA . LEU A 1 110 ? -0.739 -8.741 -0.454 1.00 98.62 110 LEU A CA 1
ATOM 947 C C . LEU A 1 110 ? -0.656 -9.556 0.843 1.00 98.62 110 LEU A C 1
ATOM 949 O O . LEU A 1 110 ? -1.463 -9.348 1.746 1.00 98.62 110 LEU A O 1
ATOM 953 N N . LYS A 1 111 ? 0.334 -10.449 0.979 1.00 98.19 111 LYS A N 1
ATOM 954 C CA . LYS A 1 111 ? 0.484 -11.237 2.206 1.00 98.19 111 LYS A CA 1
ATOM 955 C C . LYS A 1 111 ? 0.798 -10.360 3.416 1.00 98.19 111 LYS A C 1
ATOM 957 O O . LYS A 1 111 ? 0.160 -10.530 4.448 1.00 98.19 111 LYS A O 1
ATOM 962 N N . LYS A 1 112 ? 1.701 -9.385 3.281 1.00 97.56 112 LYS A N 1
ATOM 963 C CA . LYS A 1 112 ? 2.014 -8.429 4.359 1.00 97.56 112 LYS A CA 1
ATOM 964 C C . LYS A 1 112 ? 0.786 -7.631 4.803 1.00 97.56 112 LYS A C 1
ATOM 966 O O . LYS A 1 112 ? 0.600 -7.431 5.999 1.00 97.56 112 LYS A O 1
ATOM 971 N N . ILE A 1 113 ? -0.053 -7.206 3.857 1.00 98.25 113 ILE A N 1
ATOM 972 C CA . ILE A 1 113 ? -1.306 -6.488 4.134 1.00 98.25 113 ILE A CA 1
ATOM 973 C C . ILE A 1 113 ? -2.283 -7.375 4.922 1.00 98.25 113 ILE A C 1
ATOM 975 O O . ILE A 1 113 ? -2.844 -6.941 5.929 1.00 98.25 113 ILE A O 1
ATOM 979 N N . LEU A 1 114 ? -2.470 -8.624 4.486 1.00 97.75 114 LEU A N 1
ATOM 980 C CA . LEU A 1 114 ? -3.355 -9.576 5.163 1.00 97.75 114 LEU A CA 1
ATOM 981 C C . LEU A 1 114 ? -2.833 -9.944 6.559 1.00 97.75 114 LEU A C 1
ATOM 983 O O . LEU A 1 114 ? -3.613 -9.986 7.507 1.00 97.75 114 LEU A O 1
ATOM 987 N N . ASP A 1 115 ? -1.522 -10.138 6.710 1.00 97.31 115 ASP A N 1
ATOM 988 C CA . ASP A 1 115 ? -0.884 -10.441 7.997 1.00 97.31 115 ASP A CA 1
ATOM 989 C C . ASP A 1 115 ? -0.952 -9.268 8.984 1.00 97.31 115 ASP A C 1
ATOM 991 O O . ASP A 1 115 ? -1.052 -9.482 10.192 1.00 97.31 115 ASP A O 1
ATOM 995 N N . ALA A 1 116 ? -0.942 -8.025 8.488 1.00 97.38 116 ALA A N 1
ATOM 996 C CA . ALA A 1 116 ? -1.198 -6.839 9.307 1.00 97.38 116 ALA A CA 1
ATOM 997 C C . ALA A 1 116 ? -2.655 -6.758 9.792 1.00 97.38 116 ALA A C 1
ATOM 999 O O . ALA A 1 116 ? -2.955 -6.016 10.728 1.00 97.38 116 ALA A O 1
ATOM 1000 N N . GLY A 1 117 ? -3.548 -7.536 9.177 1.00 98.31 117 GLY A N 1
ATOM 1001 C CA . GLY A 1 117 ? -4.939 -7.665 9.569 1.00 98.31 117 GLY A CA 1
ATOM 1002 C C . GLY A 1 117 ? -5.895 -6.789 8.774 1.00 98.31 117 GLY A C 1
ATOM 1003 O O . GLY A 1 117 ? -6.991 -6.565 9.262 1.00 98.31 117 GLY A O 1
ATOM 1004 N N . PHE A 1 118 ? -5.559 -6.268 7.590 1.00 98.62 118 PHE A N 1
ATOM 1005 C CA . PHE A 1 118 ? -6.575 -5.626 6.737 1.00 98.62 118 PHE A CA 1
ATOM 1006 C C . PHE A 1 118 ? -7.635 -6.636 6.273 1.00 98.62 118 PHE A C 1
ATOM 1008 O O . PHE A 1 118 ? -7.351 -7.823 6.124 1.00 98.62 118 PHE A O 1
ATOM 1015 N N . ASP A 1 119 ? -8.860 -6.168 6.016 1.00 98.50 119 ASP A N 1
ATOM 1016 C CA . ASP A 1 119 ? -9.957 -7.032 5.551 1.00 98.50 119 ASP A CA 1
ATOM 1017 C C . ASP A 1 119 ? -9.899 -7.291 4.030 1.00 98.50 119 ASP A C 1
ATOM 1019 O O . ASP A 1 119 ? -10.613 -8.149 3.512 1.00 98.50 119 ASP A O 1
ATOM 1023 N N . GLY A 1 120 ? -9.051 -6.559 3.303 1.00 98.00 120 GLY A N 1
ATOM 1024 C CA . GLY A 1 120 ? -8.842 -6.719 1.867 1.00 98.00 120 GLY A CA 1
ATOM 1025 C C . GLY A 1 120 ? -8.004 -5.595 1.263 1.00 98.00 120 GLY A C 1
ATOM 1026 O O . GLY A 1 120 ? -7.425 -4.778 1.984 1.00 98.00 120 GLY A O 1
ATOM 1027 N N . VAL A 1 121 ? -7.963 -5.549 -0.070 1.00 98.62 121 VAL A N 1
ATOM 1028 C CA . VAL A 1 121 ? -7.217 -4.547 -0.844 1.00 98.62 121 VAL A CA 1
ATOM 1029 C C . VAL A 1 121 ? -8.092 -3.847 -1.880 1.00 98.62 121 VAL A C 1
ATOM 1031 O O . VAL A 1 121 ? -8.967 -4.464 -2.488 1.00 98.62 121 VAL A O 1
ATOM 1034 N N . TYR A 1 122 ? -7.832 -2.561 -2.087 1.00 98.62 122 TYR A N 1
ATOM 1035 C CA . TYR A 1 122 ? -8.290 -1.783 -3.225 1.00 98.62 122 TYR A CA 1
ATOM 1036 C C . TYR A 1 122 ? -7.178 -1.811 -4.271 1.00 98.62 122 TYR A C 1
ATOM 1038 O O . TYR A 1 122 ? -6.068 -1.352 -4.001 1.00 98.62 122 TYR A O 1
ATOM 1046 N N . LEU A 1 123 ? -7.468 -2.401 -5.429 1.00 98.56 123 LEU A N 1
ATOM 1047 C CA . LEU A 1 123 ? -6.501 -2.577 -6.507 1.00 98.56 123 LEU A CA 1
ATOM 1048 C C . LEU A 1 123 ? -6.467 -1.313 -7.362 1.00 98.56 123 LEU A C 1
ATOM 1050 O O . LEU A 1 123 ? -7.462 -1.007 -8.019 1.00 98.56 123 LEU A O 1
ATOM 1054 N N . ASP A 1 124 ? -5.340 -0.610 -7.347 1.00 98.12 124 ASP A N 1
ATOM 1055 C CA . ASP A 1 124 ? -5.158 0.618 -8.119 1.00 98.12 124 ASP A CA 1
ATOM 1056 C C . ASP A 1 124 ? -4.267 0.421 -9.350 1.00 98.12 124 ASP A C 1
ATOM 1058 O O . ASP A 1 124 ? -3.522 -0.563 -9.453 1.00 98.12 124 ASP A O 1
ATOM 1062 N N . ILE A 1 125 ? -4.365 1.372 -10.280 1.00 97.88 125 ILE A N 1
ATOM 1063 C CA . ILE A 1 125 ? -3.693 1.373 -11.585 1.00 97.88 125 ILE A CA 1
ATOM 1064 C C . ILE A 1 125 ? -4.106 0.157 -12.431 1.00 97.88 125 ILE A C 1
ATOM 1066 O O . ILE A 1 125 ? -3.300 -0.536 -13.059 1.00 97.88 125 ILE A O 1
ATOM 1070 N N . ILE A 1 126 ? -5.411 -0.134 -12.419 1.00 97.69 126 ILE A N 1
ATOM 1071 C CA . ILE A 1 126 ? -6.014 -1.147 -13.295 1.00 97.69 126 ILE A CA 1
ATOM 1072 C C . ILE A 1 126 ? -5.846 -0.743 -14.760 1.00 97.69 126 ILE A C 1
ATOM 1074 O O . ILE A 1 126 ? -5.586 -1.599 -15.597 1.00 97.69 126 ILE A O 1
ATOM 1078 N N . ASP A 1 127 ? -5.949 0.550 -15.045 1.00 96.50 127 ASP A N 1
ATOM 1079 C CA . ASP A 1 127 ? -5.780 1.206 -16.343 1.00 96.50 127 ASP A CA 1
ATOM 1080 C C . ASP A 1 127 ? -4.334 1.215 -16.867 1.00 96.50 127 ASP A C 1
ATOM 1082 O O . ASP A 1 127 ? -4.102 1.641 -17.996 1.00 96.50 127 ASP A O 1
ATOM 1086 N N . ALA A 1 128 ? -3.361 0.647 -16.140 1.00 96.75 128 ALA A N 1
ATOM 1087 C CA . ALA A 1 128 ? -2.004 0.441 -16.659 1.00 96.75 128 ALA A CA 1
ATOM 1088 C C . ALA A 1 128 ? -1.978 -0.302 -18.002 1.00 96.75 128 ALA A C 1
ATOM 1090 O O . ALA A 1 128 ? -1.013 -0.162 -18.754 1.00 96.75 128 ALA A O 1
ATOM 1091 N N . PHE A 1 129 ? -3.010 -1.096 -18.317 1.00 96.00 129 PHE A N 1
ATOM 1092 C CA . PHE A 1 129 ? -3.129 -1.747 -19.622 1.00 96.00 129 PHE A CA 1
ATOM 1093 C C . PHE A 1 129 ? -3.123 -0.737 -20.781 1.00 96.00 129 PHE A C 1
ATOM 1095 O O . PHE A 1 129 ? -2.516 -1.025 -21.810 1.00 96.00 129 PHE A O 1
ATOM 1102 N N . GLU A 1 130 ? -3.669 0.471 -20.599 1.00 95.94 130 GLU A N 1
ATOM 1103 C CA . GLU A 1 130 ? -3.689 1.525 -21.624 1.00 95.94 130 GLU A CA 1
ATOM 1104 C C . GLU A 1 130 ? -2.277 1.992 -22.013 1.00 95.94 130 GLU A C 1
ATOM 1106 O O . GLU A 1 130 ? -2.062 2.500 -23.110 1.00 95.94 130 GLU A O 1
ATOM 1111 N N . GLN A 1 131 ? -1.275 1.770 -21.156 1.00 95.06 131 GLN A N 1
ATOM 1112 C CA . GLN A 1 131 ? 0.122 2.087 -21.468 1.00 95.06 131 GLN A CA 1
ATOM 1113 C C . GLN A 1 131 ? 0.778 1.080 -22.423 1.00 95.06 131 GLN A C 1
ATOM 1115 O O . GLN A 1 131 ? 1.902 1.310 -22.878 1.00 95.06 131 GLN A O 1
ATOM 1120 N N . PHE A 1 132 ? 0.113 -0.045 -22.693 1.00 94.81 132 PHE A N 1
ATOM 1121 C CA . PHE A 1 132 ? 0.658 -1.163 -23.461 1.00 94.81 132 PHE A CA 1
ATOM 1122 C C . PHE A 1 132 ? -0.242 -1.627 -24.609 1.00 94.81 132 PHE A C 1
ATOM 1124 O O . PHE A 1 132 ? 0.187 -2.469 -25.403 1.00 94.81 132 PHE A O 1
ATOM 1131 N N . GLU A 1 133 ? -1.453 -1.085 -24.719 1.00 87.06 133 GLU A N 1
ATOM 1132 C CA . GLU A 1 133 ? -2.318 -1.270 -25.879 1.00 87.06 133 GLU A CA 1
ATOM 1133 C C . GLU A 1 133 ? -1.941 -0.264 -26.978 1.00 87.06 133 GLU A C 1
ATOM 1135 O O . 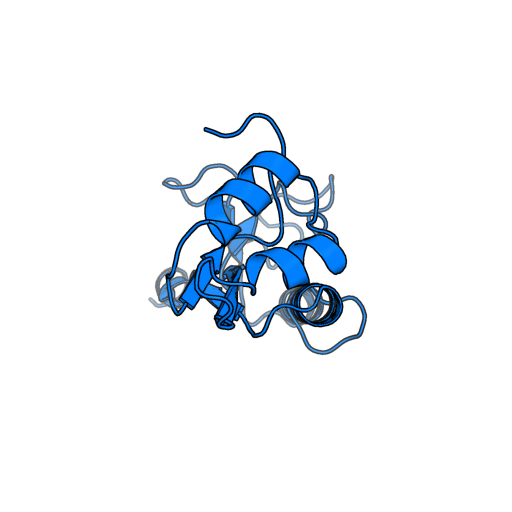GLU A 1 133 ? -1.825 0.936 -26.736 1.00 87.06 133 GLU A O 1
ATOM 1140 N N . ASN A 1 134 ? -1.707 -0.780 -28.189 1.00 62.47 134 ASN A N 1
ATOM 1141 C CA . ASN A 1 134 ? -1.574 -0.007 -29.427 1.00 62.47 134 ASN A CA 1
ATOM 1142 C C . ASN A 1 134 ? -2.708 -0.394 -30.371 1.00 62.47 134 ASN A C 1
ATOM 1144 O O . ASN A 1 134 ? -2.950 -1.619 -30.494 1.00 62.47 134 ASN A O 1
#

Sequence (134 aa):
EYSTKQEFVDAVKATNYDFIIMDFFYKEEVFTASQIEELKQKANGGRRLLICYMSIGEAENYRYYWQPDWEVGNPSYIYKEDPNWPGNFYVRYWNPKWKEIIYGNENSYLKKILDAGFDGVYLDIIDAFEQFEN

Secondary structure (DSSP, 8-state):
--SSHHHHHHHHHTS--SEEEE-SEETTEEPPHHHHHHHTB-TTS-B-EEEEEEESSEEETTSTT--TT-BTTBSTTEEEE-TTSTTEEEE-TT-HHHHHHHSSSTTSHHHHHHHTT-SEEEEE-GGGGGGT--